Protein AF-A0A3D5CGK1-F1 (afdb_monomer)

Structure (mmCI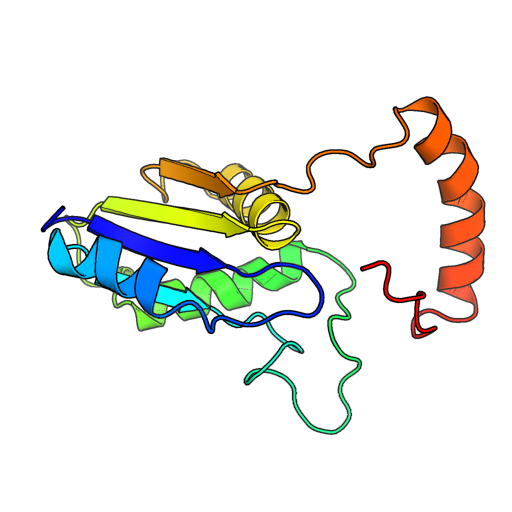F, N/CA/C/O backbone):
data_AF-A0A3D5CGK1-F1
#
_entry.id   AF-A0A3D5CGK1-F1
#
loop_
_atom_site.group_PDB
_atom_site.id
_atom_site.type_symbol
_atom_site.label_atom_id
_atom_site.label_alt_id
_atom_s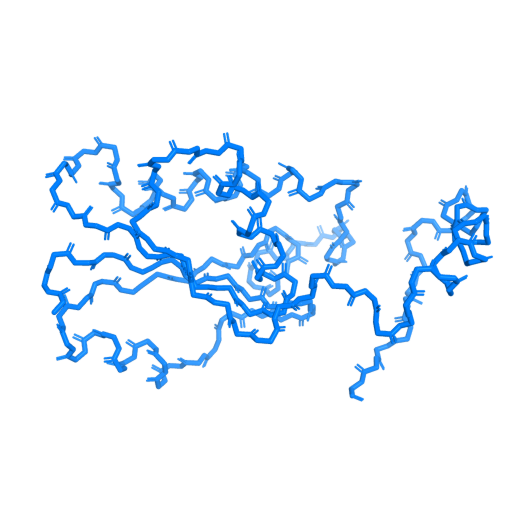ite.label_comp_id
_atom_site.label_asym_id
_atom_site.label_entity_id
_atom_site.label_seq_id
_atom_site.pdbx_PDB_ins_code
_atom_site.Cartn_x
_atom_site.Cartn_y
_atom_site.Cartn_z
_atom_site.occupancy
_atom_site.B_iso_or_equiv
_atom_site.auth_seq_id
_atom_site.auth_comp_id
_atom_site.auth_asym_id
_atom_site.auth_atom_id
_atom_site.pdbx_PDB_model_num
ATOM 1 N N . LEU A 1 1 ? -11.298 -6.364 16.093 1.00 93.19 1 LEU A N 1
ATOM 2 C CA . LEU A 1 1 ? -10.734 -5.374 15.145 1.00 93.19 1 LEU A CA 1
ATOM 3 C C . LEU A 1 1 ? -11.841 -4.556 14.465 1.00 93.19 1 LEU A C 1
ATOM 5 O O . LEU A 1 1 ? -11.716 -4.185 13.305 1.00 93.19 1 LEU A O 1
ATOM 9 N N . ARG A 1 2 ? -12.936 -4.252 15.183 1.00 94.56 2 ARG A N 1
ATOM 10 C CA . ARG A 1 2 ? -14.144 -3.643 14.595 1.00 94.56 2 ARG A CA 1
ATOM 11 C C . ARG A 1 2 ? -13.934 -2.214 14.116 1.00 94.56 2 ARG A C 1
ATOM 13 O O . ARG A 1 2 ? -14.703 -1.752 13.287 1.00 94.56 2 ARG A O 1
ATOM 20 N N . ASP A 1 3 ? -12.900 -1.549 14.606 1.00 94.88 3 ASP A N 1
ATOM 21 C CA . ASP A 1 3 ? -12.460 -0.196 14.283 1.00 94.88 3 ASP A CA 1
ATOM 22 C C . ASP A 1 3 ? -11.266 -0.173 13.310 1.00 94.88 3 ASP A C 1
ATOM 24 O O . ASP A 1 3 ? -10.644 0.867 13.145 1.00 94.88 3 ASP A O 1
ATOM 28 N N . VAL A 1 4 ? -10.912 -1.299 12.681 1.00 97.06 4 VAL A N 1
ATOM 29 C CA . VAL A 1 4 ? -9.726 -1.412 11.815 1.00 97.06 4 VAL A CA 1
ATOM 30 C C . VAL A 1 4 ? -10.113 -1.542 10.346 1.00 97.06 4 VAL A C 1
ATOM 32 O O . VAL A 1 4 ? -11.005 -2.317 9.989 1.00 97.06 4 VAL A O 1
ATOM 35 N N . ASP A 1 5 ? -9.403 -0.802 9.503 1.00 97.81 5 ASP A N 1
ATOM 36 C CA . ASP A 1 5 ? -9.354 -0.988 8.058 1.00 97.81 5 ASP A CA 1
ATOM 37 C C . ASP A 1 5 ? -7.978 -1.508 7.666 1.00 97.81 5 ASP A C 1
ATOM 39 O O . ASP A 1 5 ? -6.967 -0.950 8.086 1.00 97.81 5 ASP A O 1
ATOM 43 N N . VAL A 1 6 ? -7.943 -2.558 6.854 1.00 98.38 6 VAL A N 1
ATOM 44 C CA . VAL A 1 6 ? -6.709 -3.133 6.321 1.00 98.38 6 VAL A CA 1
ATOM 45 C C . VAL A 1 6 ? -6.628 -2.824 4.836 1.00 98.38 6 VAL A C 1
ATOM 47 O O . VAL A 1 6 ? -7.567 -3.138 4.108 1.00 98.38 6 VAL A O 1
ATOM 50 N N . LEU A 1 7 ? -5.512 -2.245 4.397 1.00 98.50 7 LEU A N 1
ATOM 51 C CA . LEU A 1 7 ? -5.161 -2.119 2.985 1.00 98.50 7 LEU A CA 1
ATOM 52 C C . LEU A 1 7 ? -3.992 -3.057 2.678 1.00 98.50 7 LEU A C 1
ATOM 54 O O . LEU A 1 7 ? -2.877 -2.849 3.161 1.00 98.50 7 LEU A O 1
ATOM 58 N N . TYR A 1 8 ? -4.266 -4.086 1.884 1.00 98.50 8 TYR A N 1
ATOM 59 C CA . TYR A 1 8 ? -3.288 -5.045 1.393 1.00 98.50 8 TYR A CA 1
ATOM 60 C C . TYR A 1 8 ? -2.715 -4.611 0.040 1.00 98.50 8 TYR A C 1
ATOM 62 O O . TYR A 1 8 ? -3.478 -4.248 -0.857 1.00 98.50 8 TYR A O 1
ATOM 70 N N . VAL A 1 9 ? -1.393 -4.717 -0.124 1.00 98.12 9 VAL A N 1
ATOM 71 C CA . VAL A 1 9 ? -0.694 -4.522 -1.406 1.00 98.12 9 VAL A CA 1
ATOM 72 C C . VAL A 1 9 ? 0.182 -5.740 -1.713 1.00 98.12 9 VAL A C 1
ATOM 74 O O . VAL A 1 9 ? 0.986 -6.171 -0.879 1.00 98.12 9 VAL A O 1
ATOM 77 N N . HIS A 1 10 ? -0.003 -6.293 -2.913 1.00 96.00 10 HIS A N 1
ATOM 78 C CA . HIS A 1 10 ? 0.651 -7.509 -3.403 1.00 96.00 10 HIS A CA 1
ATOM 79 C C . HIS A 1 10 ? 2.132 -7.296 -3.776 1.00 96.00 10 HIS A C 1
ATOM 81 O O . HIS A 1 10 ? 2.634 -6.171 -3.797 1.00 96.00 10 HIS A O 1
ATOM 87 N N . GLY A 1 11 ? 2.829 -8.400 -4.069 1.00 92.12 11 GLY A N 1
ATOM 88 C CA . GLY A 1 11 ? 4.220 -8.412 -4.529 1.00 92.12 11 GLY A CA 1
ATOM 89 C C . GLY A 1 11 ? 4.383 -8.223 -6.044 1.00 92.12 11 GLY A C 1
ATOM 90 O O . GLY A 1 11 ? 3.424 -7.970 -6.771 1.00 92.12 11 GLY A O 1
ATOM 91 N N . TRP A 1 12 ? 5.617 -8.353 -6.536 1.00 84.75 12 TRP A N 1
ATOM 92 C CA . TRP A 1 12 ? 5.924 -8.274 -7.967 1.00 84.75 12 TRP A CA 1
ATOM 93 C C . TRP A 1 12 ? 5.277 -9.448 -8.714 1.00 84.75 12 TRP A C 1
ATOM 95 O O . TRP A 1 12 ? 5.205 -10.546 -8.175 1.00 84.75 12 TRP A O 1
ATOM 105 N N . SER A 1 13 ? 4.811 -9.205 -9.942 1.00 75.88 13 SER A N 1
ATOM 106 C CA . SER A 1 13 ? 4.089 -10.173 -10.791 1.00 75.88 13 SER A CA 1
ATOM 107 C C . SER A 1 13 ? 2.766 -10.726 -10.236 1.00 75.88 13 SER A C 1
ATOM 109 O O . SER A 1 13 ? 2.233 -11.674 -10.805 1.00 75.88 13 SER A O 1
ATOM 111 N N . ASP A 1 14 ? 2.206 -10.133 -9.180 1.00 78.81 14 ASP A N 1
ATOM 112 C CA . ASP A 1 14 ? 1.048 -10.691 -8.471 1.00 78.81 14 ASP A CA 1
ATOM 113 C C . ASP A 1 14 ? -0.207 -9.788 -8.528 1.00 78.81 14 ASP A C 1
ATOM 115 O O . ASP A 1 14 ? -0.192 -8.702 -9.111 1.00 78.81 14 ASP A O 1
ATOM 119 N N . TYR A 1 15 ? -1.304 -10.251 -7.930 1.00 87.56 15 TYR A N 1
ATOM 120 C CA . TYR A 1 15 ? -2.511 -9.516 -7.550 1.00 87.56 15 TYR A CA 1
ATOM 121 C C . TYR A 1 15 ? -3.149 -10.190 -6.331 1.00 87.56 15 TYR A C 1
ATOM 123 O O . TYR A 1 15 ? -2.717 -11.251 -5.901 1.00 87.56 15 TYR A O 1
ATOM 131 N N . PHE A 1 16 ? -4.181 -9.610 -5.718 1.00 93.12 16 PHE A N 1
ATOM 132 C CA . PHE A 1 16 ? -4.770 -10.281 -4.554 1.00 93.12 16 PHE A CA 1
ATOM 133 C C . PHE A 1 16 ? -5.691 -11.452 -4.934 1.00 93.12 16 PHE A C 1
ATOM 135 O O . PHE A 1 16 ? -6.737 -11.240 -5.555 1.00 93.12 16 PHE A O 1
ATOM 142 N N . PHE A 1 17 ? -5.369 -12.661 -4.460 1.00 91.25 17 PHE A N 1
ATOM 143 C CA . PHE A 1 17 ? -6.203 -13.867 -4.597 1.00 91.25 17 PHE A CA 1
ATOM 144 C C . PHE A 1 17 ? -6.377 -14.671 -3.285 1.00 91.25 17 PHE A C 1
ATOM 146 O O . PHE A 1 17 ? -7.013 -15.726 -3.257 1.00 91.25 17 PHE A O 1
ATOM 153 N N . GLN A 1 18 ? -5.865 -14.154 -2.165 1.00 91.19 18 GLN A N 1
ATOM 154 C CA . GLN A 1 18 ? -5.708 -14.846 -0.881 1.00 91.19 18 GLN A CA 1
ATOM 155 C C . GLN A 1 18 ? -6.961 -14.676 -0.021 1.00 91.19 18 GLN A C 1
ATOM 157 O O . GLN A 1 18 ? -6.941 -14.039 1.034 1.00 91.19 18 GLN A O 1
ATOM 162 N N . THR A 1 19 ? -8.075 -15.259 -0.456 1.00 94.00 19 THR A N 1
ATOM 163 C CA . THR A 1 19 ? -9.377 -15.115 0.220 1.00 94.00 19 THR A CA 1
ATOM 164 C C . THR A 1 19 ? -9.340 -15.522 1.695 1.00 94.00 19 THR A C 1
ATOM 166 O O . THR A 1 19 ? -9.941 -14.842 2.521 1.00 94.00 19 THR A O 1
ATOM 169 N N . GLY A 1 20 ? -8.562 -16.547 2.061 1.00 97.31 20 GLY A N 1
ATOM 170 C CA . GLY A 1 20 ? -8.373 -16.953 3.459 1.00 97.31 20 GLY A CA 1
ATOM 171 C C . GLY A 1 20 ? -7.713 -15.881 4.338 1.00 97.31 20 GLY A C 1
ATOM 172 O O . GLY A 1 20 ? -8.088 -15.724 5.499 1.00 97.31 20 GLY A O 1
ATOM 173 N N . LEU A 1 21 ? -6.782 -15.091 3.787 1.00 96.12 21 LEU A N 1
ATOM 174 C CA . LEU A 1 21 ? -6.179 -13.963 4.506 1.00 96.12 21 LEU A CA 1
ATOM 175 C C . LEU A 1 21 ? -7.214 -12.862 4.748 1.00 96.12 21 LEU A C 1
ATOM 177 O O . LEU A 1 21 ? -7.315 -12.362 5.867 1.00 96.12 21 LEU A O 1
ATOM 181 N N . ALA A 1 22 ? -8.003 -12.512 3.727 1.00 97.44 22 ALA A N 1
ATOM 182 C CA . ALA A 1 22 ? -9.096 -11.555 3.893 1.00 97.44 22 ALA A CA 1
ATOM 183 C C . ALA A 1 22 ? -10.094 -12.044 4.953 1.00 97.44 22 ALA A C 1
ATOM 185 O O . ALA A 1 22 ? -10.416 -11.290 5.872 1.00 97.44 22 ALA A O 1
ATOM 186 N N . GLN A 1 23 ? -10.492 -13.320 4.879 1.00 98.12 23 GLN A N 1
ATOM 187 C CA . GLN A 1 23 ? -11.431 -13.937 5.813 1.00 98.12 23 GLN A CA 1
ATOM 188 C C . GLN A 1 23 ? -10.937 -13.848 7.261 1.00 98.12 23 GLN A C 1
ATOM 190 O O . GLN A 1 23 ? -11.685 -13.446 8.150 1.00 98.12 23 GLN A O 1
ATOM 195 N N . TRP A 1 24 ? -9.651 -14.126 7.500 1.00 97.75 24 TRP A N 1
ATOM 196 C CA . TRP A 1 24 ? -9.057 -14.046 8.836 1.00 97.75 24 TRP A CA 1
ATOM 197 C C . TRP A 1 24 ? -9.244 -12.665 9.487 1.00 97.75 24 TRP A C 1
ATOM 199 O O . TRP A 1 24 ? -9.532 -12.576 10.689 1.00 97.75 24 TRP A O 1
ATOM 209 N N . TRP A 1 25 ? -9.100 -11.590 8.705 1.00 98.12 25 TRP A N 1
ATOM 210 C CA . TRP A 1 25 ? -9.299 -10.214 9.167 1.00 98.12 25 TRP A CA 1
ATOM 211 C C . TRP A 1 25 ? -10.780 -9.879 9.351 1.00 98.12 25 TRP A C 1
ATOM 213 O O . TRP A 1 25 ? -11.154 -9.289 10.374 1.00 98.12 25 TRP A O 1
ATOM 223 N N . THR A 1 26 ? -11.626 -10.264 8.392 1.00 98.19 26 THR A N 1
ATOM 224 C CA . THR A 1 26 ? -13.062 -9.958 8.426 1.00 98.19 26 THR A CA 1
ATOM 225 C C . THR A 1 26 ? -13.790 -10.710 9.537 1.00 98.19 26 THR A C 1
ATOM 227 O O . THR A 1 26 ? -14.629 -10.110 10.207 1.00 98.19 26 THR A O 1
ATOM 230 N N . ASP A 1 27 ? -13.396 -11.949 9.849 1.00 98.31 27 ASP A N 1
ATOM 231 C CA . ASP A 1 27 ? -13.923 -1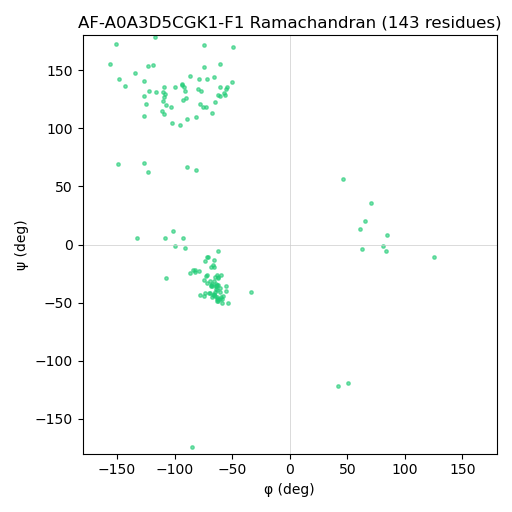2.728 10.987 1.00 98.31 27 ASP A CA 1
ATOM 232 C C . ASP A 1 27 ? -13.691 -12.036 12.336 1.00 98.31 27 ASP A C 1
ATOM 234 O O . ASP A 1 27 ? -14.441 -12.210 13.295 1.00 98.31 27 ASP A O 1
ATOM 238 N N . ARG A 1 28 ? -12.656 -11.195 12.419 1.00 97.94 28 ARG A N 1
ATOM 239 C CA . ARG A 1 28 ? -12.316 -10.398 13.610 1.00 97.94 28 ARG A CA 1
ATOM 240 C C . ARG A 1 28 ? -12.946 -9.001 13.582 1.00 97.94 28 ARG A C 1
ATOM 242 O O . ARG A 1 28 ? -12.669 -8.175 14.465 1.00 97.94 28 ARG A O 1
ATOM 249 N N . GLY A 1 29 ? -13.792 -8.728 12.590 1.00 97.31 29 GLY A N 1
ATOM 250 C CA . GLY A 1 29 ? -14.540 -7.488 12.401 1.00 97.31 29 GLY A CA 1
ATOM 251 C C . GLY A 1 29 ? -13.786 -6.368 11.683 1.00 97.31 29 GLY A C 1
ATOM 252 O O . GLY A 1 29 ? -14.293 -5.248 11.656 1.00 97.31 29 GLY A O 1
ATOM 253 N N . ALA A 1 30 ? -12.591 -6.621 11.139 1.00 97.81 30 ALA A N 1
ATOM 254 C CA . ALA A 1 30 ? -11.896 -5.619 10.330 1.00 97.81 30 ALA A CA 1
ATOM 255 C C . ALA A 1 30 ? -12.561 -5.490 8.950 1.00 97.81 30 ALA A C 1
ATOM 257 O O . ALA A 1 30 ? -13.129 -6.457 8.442 1.00 97.81 30 ALA A O 1
ATOM 258 N N . ARG A 1 31 ? -12.454 -4.321 8.309 1.00 97.19 31 ARG A N 1
ATOM 259 C CA . ARG A 1 31 ? -12.734 -4.215 6.869 1.00 97.19 31 ARG A CA 1
ATOM 260 C C . ARG A 1 31 ? -11.434 -4.470 6.120 1.00 97.19 31 ARG A C 1
ATOM 262 O O . ARG A 1 31 ? -10.438 -3.808 6.402 1.00 97.19 31 ARG A O 1
ATOM 269 N N . PHE A 1 32 ? -11.441 -5.416 5.191 1.00 98.25 32 PHE A N 1
ATOM 270 C CA . PHE A 1 32 ? -10.259 -5.773 4.418 1.00 98.25 32 PHE A CA 1
ATOM 271 C C . PHE A 1 32 ? -10.403 -5.293 2.977 1.00 98.25 32 PHE A C 1
ATOM 273 O O . PHE A 1 32 ? -11.410 -5.566 2.326 1.00 98.25 32 PHE A O 1
ATOM 280 N N . TYR A 1 33 ? -9.384 -4.596 2.492 1.00 98.00 33 TYR A N 1
ATOM 281 C CA . TYR A 1 33 ? -9.282 -4.083 1.135 1.00 98.00 33 TYR A CA 1
ATOM 282 C C . TYR A 1 33 ? -7.965 -4.547 0.539 1.00 98.00 33 TYR A C 1
ATOM 284 O O . TYR A 1 33 ? -6.941 -4.541 1.218 1.00 98.00 33 TYR A O 1
ATOM 292 N N . ALA A 1 34 ? -7.984 -4.920 -0.733 1.00 97.50 34 ALA A N 1
ATOM 293 C CA . ALA A 1 34 ? -6.781 -5.241 -1.476 1.00 97.50 34 ALA A CA 1
ATOM 294 C C . ALA A 1 34 ? -6.680 -4.332 -2.696 1.00 97.50 34 ALA A C 1
ATOM 296 O O . ALA A 1 34 ? -7.659 -4.162 -3.426 1.00 97.50 34 ALA A O 1
ATOM 297 N N . LEU A 1 35 ? -5.502 -3.751 -2.887 1.00 97.56 35 LEU A N 1
ATOM 298 C CA . LEU A 1 35 ? -5.180 -2.909 -4.025 1.00 97.56 35 LEU A CA 1
ATOM 299 C C . LEU A 1 35 ? -4.329 -3.704 -5.012 1.00 97.56 35 LEU A C 1
ATOM 301 O O . LEU A 1 35 ? -3.205 -4.091 -4.693 1.00 97.56 35 LEU A O 1
ATOM 305 N N . ASP A 1 36 ? -4.863 -3.887 -6.216 1.00 96.25 36 ASP A N 1
ATOM 306 C CA . ASP A 1 36 ? -4.076 -4.274 -7.382 1.00 96.25 36 ASP A CA 1
ATOM 307 C C . ASP A 1 36 ? -3.427 -3.011 -7.953 1.00 96.25 36 ASP A C 1
ATOM 309 O O . ASP A 1 36 ? -4.120 -2.141 -8.494 1.00 96.25 36 ASP A O 1
ATOM 313 N N . LEU A 1 37 ? -2.105 -2.899 -7.815 1.00 96.62 37 LEU A N 1
ATOM 314 C CA . LEU A 1 37 ? -1.344 -1.753 -8.308 1.00 96.62 37 LEU A CA 1
ATOM 315 C C . LEU A 1 37 ? -1.495 -1.607 -9.829 1.00 96.62 37 LEU A C 1
ATOM 317 O O . LEU A 1 37 ? -1.757 -2.578 -10.548 1.00 96.62 37 LEU A O 1
ATOM 321 N N . ARG A 1 38 ? -1.310 -0.385 -10.350 1.00 96.25 38 ARG A N 1
ATOM 322 C CA . ARG A 1 38 ? -1.370 -0.134 -11.800 1.00 96.25 38 ARG A CA 1
ATOM 323 C C . ARG A 1 38 ? -0.490 -1.118 -12.567 1.00 96.25 38 ARG A C 1
ATOM 325 O O . ARG A 1 38 ? 0.647 -1.371 -12.179 1.00 96.25 38 ARG A O 1
ATOM 332 N N . LYS A 1 39 ? -0.983 -1.595 -13.713 1.00 94.44 39 LYS A N 1
ATOM 333 C CA . LYS A 1 39 ? -0.240 -2.503 -14.603 1.00 94.44 39 LYS A CA 1
ATOM 334 C C . LYS A 1 39 ? 0.054 -3.888 -13.992 1.00 94.44 39 LYS A C 1
ATOM 336 O O . LYS A 1 39 ? 0.927 -4.585 -14.502 1.00 94.44 39 LYS A O 1
ATOM 341 N N . TYR A 1 40 ? -0.686 -4.303 -12.962 1.00 94.19 40 TYR A N 1
ATOM 342 C CA . TYR A 1 40 ? -0.688 -5.670 -12.426 1.00 94.19 40 TYR A CA 1
ATOM 343 C C . TYR A 1 40 ? -2.097 -6.259 -12.439 1.00 94.19 40 TYR A C 1
ATOM 345 O O . TYR A 1 40 ? -3.076 -5.517 -12.366 1.00 94.19 40 TYR A O 1
ATOM 353 N N . GLY A 1 41 ? -2.197 -7.590 -12.513 1.00 90.38 41 GLY A N 1
ATOM 354 C CA . GLY A 1 41 ? -3.452 -8.335 -12.374 1.00 90.38 41 GLY A CA 1
ATOM 355 C C . GLY A 1 41 ? -4.641 -7.709 -13.099 1.00 90.38 41 GLY A C 1
ATOM 356 O O . GLY A 1 41 ? -4.600 -7.472 -14.306 1.00 90.38 41 GLY A O 1
ATOM 357 N N . ARG A 1 42 ? -5.700 -7.399 -12.339 1.00 92.94 42 ARG A N 1
ATOM 358 C CA . ARG A 1 42 ? -6.948 -6.807 -12.861 1.00 92.94 42 ARG A CA 1
ATOM 359 C C . ARG A 1 42 ? -6.810 -5.329 -13.243 1.00 92.94 42 ARG A C 1
ATOM 361 O O . ARG A 1 42 ? -7.671 -4.794 -13.936 1.00 92.94 42 ARG A O 1
ATOM 368 N N . SER A 1 43 ? -5.735 -4.677 -12.811 1.00 93.81 43 SER A N 1
ATOM 369 C CA . SER A 1 43 ? -5.395 -3.288 -13.134 1.00 93.81 43 SER A CA 1
ATOM 370 C C . SER A 1 43 ? -4.521 -3.161 -14.392 1.00 93.81 43 SER A C 1
ATOM 372 O O . SER A 1 43 ? -4.217 -2.038 -14.808 1.00 93.81 43 SER A O 1
ATOM 374 N N . LEU A 1 44 ? -4.107 -4.275 -15.010 1.00 93.12 44 LEU A N 1
ATOM 375 C CA . LEU A 1 44 ? -3.374 -4.283 -16.277 1.00 93.12 44 LEU A CA 1
ATOM 376 C C . LEU A 1 44 ? -4.314 -4.026 -17.463 1.00 93.12 44 LEU A C 1
ATOM 378 O O . LEU A 1 44 ? -5.366 -4.648 -17.593 1.00 93.12 44 LEU A O 1
ATOM 382 N N . ARG A 1 45 ? -3.921 -3.110 -18.353 1.00 94.38 45 ARG A N 1
ATOM 383 C CA . ARG A 1 45 ? -4.688 -2.729 -19.550 1.00 94.38 45 ARG A CA 1
ATOM 384 C C . ARG A 1 45 ? -3.907 -3.023 -20.827 1.00 94.38 45 ARG A C 1
ATOM 386 O O . ARG A 1 45 ? -2.677 -3.025 -20.829 1.00 94.38 45 ARG A O 1
ATOM 393 N N . ALA A 1 46 ? -4.632 -3.219 -21.928 1.00 94.81 46 ALA A N 1
ATOM 394 C CA . ALA A 1 46 ? -4.036 -3.429 -23.245 1.00 94.81 46 ALA A CA 1
ATOM 395 C C . ALA A 1 46 ? -3.063 -2.290 -23.611 1.00 94.81 46 ALA A C 1
ATOM 397 O O . ALA A 1 46 ? -3.360 -1.115 -23.394 1.00 94.81 46 ALA A O 1
ATOM 398 N N . GLY A 1 47 ? -1.896 -2.652 -24.150 1.00 93.12 47 GLY A N 1
ATOM 399 C CA . GLY A 1 47 ? -0.842 -1.709 -24.539 1.00 93.12 47 GLY A CA 1
ATOM 400 C C . GLY A 1 47 ? 0.053 -1.211 -23.396 1.00 93.12 47 GLY A C 1
ATOM 401 O O . GLY A 1 47 ? 0.975 -0.442 -23.652 1.00 93.12 47 GLY A O 1
ATOM 402 N N . GLN A 1 48 ? -0.179 -1.630 -22.147 1.00 93.06 48 GLN A N 1
ATOM 403 C CA . GLN A 1 48 ? 0.721 -1.317 -21.035 1.00 93.06 48 GLN A CA 1
ATOM 404 C C . GLN A 1 48 ? 1.843 -2.346 -20.916 1.00 93.06 48 GLN A C 1
ATOM 406 O O . GLN A 1 48 ? 1.620 -3.542 -21.079 1.00 93.06 48 GLN A O 1
ATOM 411 N N . THR A 1 49 ? 3.029 -1.885 -20.522 1.00 92.12 49 THR A N 1
ATOM 412 C CA . THR A 1 49 ? 4.097 -2.768 -20.047 1.00 92.12 49 THR A CA 1
ATOM 413 C C . THR A 1 49 ? 3.764 -3.251 -18.632 1.00 92.12 49 THR A C 1
ATOM 415 O O . THR A 1 49 ? 3.667 -2.403 -17.735 1.00 92.12 49 THR A O 1
ATOM 418 N N . PRO A 1 50 ? 3.592 -4.565 -18.399 1.00 90.50 50 PRO A N 1
ATOM 419 C CA . PRO A 1 50 ? 3.264 -5.099 -17.080 1.00 90.50 50 PRO A CA 1
ATOM 420 C C . PRO A 1 50 ? 4.268 -4.664 -16.013 1.00 90.50 50 PRO A C 1
ATOM 422 O O . PRO A 1 50 ? 5.475 -4.674 -16.240 1.00 90.50 50 PRO A O 1
ATOM 425 N N . GLY A 1 51 ? 3.751 -4.229 -14.868 1.00 86.50 51 GLY A N 1
ATOM 426 C CA . GLY A 1 51 ? 4.516 -3.824 -13.689 1.00 86.50 51 GLY A CA 1
ATOM 427 C C . GLY A 1 51 ? 5.463 -2.626 -13.826 1.00 86.50 51 GLY A C 1
ATOM 428 O O . GLY A 1 51 ? 6.036 -2.190 -12.828 1.00 86.50 51 GLY A O 1
ATOM 429 N N . TYR A 1 52 ? 5.615 -2.054 -15.023 1.00 89.88 52 TYR A N 1
ATOM 430 C CA . TYR A 1 52 ? 6.586 -0.993 -15.269 1.00 89.88 52 TYR A CA 1
ATOM 431 C C . TYR A 1 52 ? 6.160 0.341 -14.642 1.00 89.88 52 TYR A C 1
ATOM 433 O O . TYR A 1 52 ? 5.170 0.955 -15.058 1.00 89.88 52 TYR A O 1
ATOM 441 N N . VAL A 1 53 ? 6.973 0.844 -13.718 1.00 91.75 53 VAL A N 1
ATOM 442 C CA . VAL A 1 53 ? 6.945 2.222 -13.210 1.00 91.75 53 VAL A CA 1
ATOM 443 C C . VAL A 1 53 ? 8.370 2.761 -13.174 1.00 91.75 53 VAL A C 1
ATOM 445 O O . VAL A 1 53 ? 9.315 2.010 -12.946 1.00 91.75 53 VAL A O 1
ATOM 448 N N . SER A 1 54 ? 8.527 4.062 -13.402 1.00 89.94 54 SER A N 1
ATOM 449 C CA . SER A 1 54 ? 9.835 4.726 -13.345 1.00 89.94 54 SER A CA 1
ATOM 450 C C . SER A 1 54 ? 10.251 5.080 -11.916 1.00 89.94 54 SER A C 1
ATOM 452 O O . SER A 1 54 ? 11.435 5.237 -11.626 1.00 89.94 54 SER A O 1
ATOM 454 N N . SER A 1 55 ? 9.275 5.176 -11.011 1.00 93.31 55 SER A N 1
ATOM 455 C CA . SER A 1 55 ? 9.477 5.420 -9.586 1.00 93.31 55 SER A CA 1
ATOM 456 C C . SER A 1 55 ? 8.389 4.745 -8.755 1.00 93.31 55 SER A C 1
ATOM 458 O O . SER A 1 55 ? 7.214 4.779 -9.112 1.00 93.31 55 SER A O 1
ATOM 460 N N . LEU A 1 56 ? 8.751 4.203 -7.587 1.00 93.19 56 LEU A N 1
ATOM 461 C CA . LEU A 1 56 ? 7.776 3.658 -6.632 1.00 93.19 56 LEU A CA 1
ATOM 462 C C . LEU A 1 56 ? 6.855 4.736 -6.039 1.00 93.19 56 LEU A C 1
ATOM 464 O O . LEU A 1 56 ? 5.781 4.405 -5.547 1.00 93.19 56 LEU A O 1
ATOM 468 N N . ALA A 1 57 ? 7.240 6.016 -6.106 1.00 95.62 57 ALA A N 1
ATOM 469 C CA . ALA A 1 57 ? 6.365 7.121 -5.712 1.00 95.62 57 ALA A CA 1
ATOM 470 C C . ALA A 1 57 ? 5.147 7.269 -6.643 1.00 95.62 57 ALA A C 1
ATOM 472 O O . ALA A 1 57 ? 4.152 7.872 -6.255 1.00 95.62 57 ALA A O 1
ATOM 473 N N . GLU A 1 58 ? 5.177 6.690 -7.850 1.00 96.38 58 GLU A N 1
ATOM 474 C CA . GLU A 1 58 ? 4.004 6.670 -8.732 1.00 96.38 58 GLU A CA 1
ATOM 475 C C . GLU A 1 58 ? 2.821 5.902 -8.120 1.00 96.38 58 GLU A C 1
ATOM 477 O O . GLU A 1 58 ? 1.668 6.225 -8.417 1.00 96.38 58 GLU A O 1
ATOM 482 N N . TYR A 1 59 ? 3.090 4.924 -7.245 1.00 97.44 59 TYR A N 1
ATOM 483 C CA . TYR A 1 59 ? 2.049 4.172 -6.544 1.00 97.44 59 TYR A CA 1
ATOM 484 C C . TYR A 1 59 ? 1.340 4.992 -5.457 1.00 97.44 59 TYR A C 1
ATOM 486 O O . TYR A 1 59 ? 0.284 4.570 -4.991 1.00 97.44 59 TYR A O 1
ATOM 494 N N . ASP A 1 60 ? 1.833 6.183 -5.093 1.00 97.81 60 ASP A N 1
ATOM 495 C CA . ASP A 1 60 ? 1.156 7.057 -4.124 1.00 97.81 60 ASP A CA 1
ATOM 496 C C . ASP A 1 60 ? -0.238 7.452 -4.617 1.00 97.81 60 ASP A C 1
ATOM 498 O O . ASP A 1 60 ? -1.182 7.479 -3.830 1.00 97.81 60 ASP A O 1
ATOM 502 N N . ALA A 1 61 ? -0.392 7.677 -5.925 1.00 97.69 61 ALA A N 1
ATOM 503 C CA . ALA A 1 61 ? -1.688 7.968 -6.529 1.00 97.69 61 ALA A CA 1
ATOM 504 C C . ALA A 1 61 ? -2.637 6.756 -6.496 1.00 97.69 61 ALA A C 1
ATOM 506 O O . ALA A 1 61 ? -3.837 6.927 -6.285 1.00 97.69 61 ALA A O 1
ATOM 507 N N . ASP A 1 62 ? -2.114 5.535 -6.655 1.00 97.94 62 ASP A N 1
ATOM 508 C CA . ASP A 1 62 ? -2.922 4.310 -6.572 1.00 97.94 62 ASP A CA 1
ATOM 509 C C . ASP A 1 62 ? -3.389 4.070 -5.127 1.00 97.94 62 ASP A C 1
ATOM 511 O O . ASP A 1 62 ? -4.552 3.746 -4.887 1.00 97.94 62 ASP A O 1
ATOM 515 N N . ILE A 1 63 ? -2.500 4.293 -4.152 1.00 98.25 63 ILE A N 1
ATOM 516 C CA . ILE A 1 63 ? -2.816 4.186 -2.723 1.00 98.25 63 ILE A CA 1
ATOM 517 C C . ILE A 1 63 ? -3.813 5.274 -2.313 1.00 98.25 63 ILE A C 1
ATOM 519 O O . ILE A 1 63 ? -4.783 4.972 -1.621 1.00 98.25 63 ILE A O 1
ATOM 523 N N . ALA A 1 64 ? -3.638 6.516 -2.768 1.00 97.50 64 ALA A N 1
ATOM 524 C CA . ALA A 1 64 ? -4.586 7.598 -2.509 1.00 97.50 64 ALA A CA 1
ATOM 525 C C . ALA A 1 64 ? -5.981 7.269 -3.065 1.00 97.50 64 ALA A C 1
ATOM 527 O O . ALA A 1 64 ? -6.974 7.392 -2.346 1.00 97.50 64 ALA A O 1
ATOM 528 N N . ALA A 1 65 ? -6.058 6.762 -4.301 1.00 97.81 65 ALA A N 1
ATOM 529 C CA . ALA A 1 65 ? -7.316 6.321 -4.897 1.00 97.81 65 ALA A CA 1
ATOM 530 C C . ALA A 1 65 ? -7.968 5.182 -4.093 1.00 97.81 65 ALA A C 1
ATOM 532 O O . ALA A 1 65 ? -9.178 5.202 -3.868 1.00 97.81 65 ALA A O 1
ATOM 533 N N . ALA A 1 66 ? -7.178 4.223 -3.600 1.00 97.69 66 ALA A N 1
ATOM 534 C CA . ALA A 1 66 ? -7.679 3.156 -2.738 1.00 97.69 66 ALA A CA 1
ATOM 535 C C . ALA A 1 66 ? -8.228 3.695 -1.408 1.00 97.69 66 ALA A C 1
ATOM 537 O O . ALA A 1 66 ? -9.324 3.316 -0.999 1.00 97.69 66 ALA A O 1
ATOM 538 N N . LEU A 1 67 ? -7.512 4.609 -0.745 1.00 96.75 67 LEU A N 1
ATOM 539 C CA . LEU A 1 67 ? -7.954 5.218 0.514 1.00 96.75 67 LEU A CA 1
ATOM 540 C C . LEU A 1 67 ? -9.241 6.038 0.335 1.00 96.75 67 LEU A C 1
ATOM 542 O O . LEU A 1 67 ? -10.139 5.955 1.180 1.00 96.75 67 LEU A O 1
ATOM 546 N N . SER A 1 68 ? -9.361 6.766 -0.776 1.00 95.94 68 SER A N 1
ATOM 547 C CA . SER A 1 68 ? -10.588 7.473 -1.147 1.00 95.94 68 SER A CA 1
ATOM 548 C C . SER A 1 68 ? -11.745 6.488 -1.370 1.00 95.94 68 SER A C 1
ATOM 550 O O . SER A 1 68 ? -12.788 6.605 -0.730 1.00 95.94 68 SER A O 1
ATOM 552 N N . ALA A 1 69 ? -11.532 5.412 -2.141 1.00 96.25 69 ALA A N 1
ATOM 553 C CA . ALA A 1 69 ? -12.535 4.361 -2.361 1.00 96.25 69 ALA A CA 1
ATOM 554 C C . ALA A 1 69 ? -12.939 3.611 -1.072 1.00 96.25 69 ALA A C 1
ATOM 556 O O . ALA A 1 69 ? -14.073 3.151 -0.930 1.00 96.25 69 ALA A O 1
ATOM 557 N N . MET A 1 70 ? -12.037 3.516 -0.091 1.00 95.31 70 MET A N 1
ATOM 558 C CA . MET A 1 70 ? -12.328 2.985 1.248 1.00 95.31 70 MET A CA 1
ATOM 559 C C . MET A 1 70 ? -13.213 3.927 2.094 1.00 95.31 70 MET A C 1
ATOM 561 O O . MET A 1 70 ? -13.704 3.518 3.162 1.00 95.31 70 MET A O 1
ATOM 565 N N . GLY A 1 71 ? -13.428 5.164 1.630 1.00 93.38 71 GLY A N 1
ATOM 566 C CA . GLY A 1 71 ? -14.165 6.230 2.307 1.00 93.38 71 GLY A CA 1
ATOM 567 C C . GLY A 1 71 ? -13.412 6.779 3.514 1.00 93.38 71 GLY A C 1
ATOM 568 O O . GLY A 1 71 ? -14.024 7.020 4.553 1.00 93.38 71 GLY A O 1
ATOM 569 N N . ARG A 1 72 ? -12.077 6.863 3.432 1.00 89.06 72 ARG A N 1
ATOM 570 C CA . ARG A 1 72 ? -11.225 7.300 4.552 1.00 89.06 72 ARG A CA 1
ATOM 571 C C . ARG A 1 72 ? -11.325 8.798 4.831 1.00 89.06 72 ARG A C 1
ATOM 573 O O . ARG A 1 72 ? -11.126 9.187 5.976 1.00 89.06 72 ARG A O 1
ATOM 580 N N . GLU A 1 73 ? -11.652 9.596 3.821 1.00 81.06 73 GLU A N 1
ATOM 581 C CA . GLU A 1 73 ? -11.832 11.049 3.940 1.00 81.06 73 GLU A CA 1
ATOM 582 C C . GLU A 1 73 ? -13.068 11.399 4.793 1.00 81.06 73 GLU A C 1
ATOM 584 O O . GLU A 1 73 ? -13.014 12.320 5.602 1.00 81.06 73 GLU A O 1
ATOM 589 N N . ASP A 1 74 ? -14.126 10.582 4.725 1.00 70.44 74 ASP A N 1
ATOM 590 C CA . ASP A 1 74 ? -15.419 10.846 5.381 1.00 70.44 74 ASP A CA 1
ATOM 591 C C . ASP A 1 74 ? -15.630 10.091 6.709 1.00 70.44 74 ASP A C 1
ATOM 593 O O . ASP A 1 74 ? -16.686 10.198 7.336 1.00 70.44 74 ASP A O 1
ATOM 597 N N . LYS A 1 75 ? -14.667 9.260 7.139 1.00 64.69 75 LYS A N 1
ATOM 598 C CA . LYS A 1 75 ? -14.827 8.341 8.288 1.00 64.69 75 LYS A CA 1
ATOM 599 C C . LYS A 1 75 ? -13.722 8.500 9.337 1.00 64.69 75 LYS A C 1
ATOM 601 O O . LYS A 1 75 ? -12.906 7.583 9.513 1.00 64.69 75 LYS A O 1
ATOM 606 N N . PRO A 1 76 ? -13.699 9.616 10.087 1.00 65.44 76 PRO A N 1
ATOM 607 C CA . PRO A 1 76 ? -12.807 9.748 11.230 1.00 65.44 76 PRO A CA 1
ATOM 608 C C . PRO A 1 76 ? -13.155 8.682 12.285 1.00 65.44 76 PRO A C 1
ATOM 610 O O . PRO A 1 76 ? -14.312 8.518 12.663 1.00 65.44 76 PRO A O 1
ATOM 613 N N . GLY A 1 77 ? -12.156 7.919 12.741 1.00 80.94 77 GLY A N 1
ATOM 614 C CA . GLY A 1 77 ? -12.297 6.989 13.874 1.00 80.94 77 GLY A CA 1
ATOM 615 C C . GLY A 1 77 ? -11.903 5.534 13.617 1.00 80.94 77 GLY A C 1
ATOM 616 O O . GLY A 1 77 ? -11.773 4.774 14.573 1.00 80.94 77 GLY A O 1
ATOM 617 N N . ARG A 1 78 ? -11.660 5.126 12.364 1.00 92.75 78 ARG A N 1
ATOM 618 C CA . ARG A 1 78 ? -11.092 3.796 12.074 1.00 92.75 78 ARG A CA 1
ATOM 619 C C . ARG A 1 78 ? -9.573 3.867 11.951 1.00 92.75 78 ARG A C 1
ATOM 621 O O . ARG A 1 78 ? -9.046 4.769 11.300 1.00 92.75 78 ARG A O 1
ATOM 628 N N . ARG A 1 79 ? -8.859 2.907 12.527 1.00 95.75 79 ARG A N 1
ATOM 629 C CA . ARG A 1 79 ? -7.403 2.771 12.396 1.00 95.75 79 ARG A CA 1
ATOM 630 C C . ARG A 1 79 ? -7.056 2.117 11.064 1.00 95.75 79 ARG A C 1
ATOM 632 O O . ARG A 1 79 ? -7.664 1.113 10.702 1.00 95.75 79 ARG A O 1
ATOM 639 N N . LEU A 1 80 ? -6.085 2.679 10.352 1.00 97.25 80 LEU A N 1
ATOM 640 C CA . LEU A 1 80 ? -5.582 2.114 9.101 1.00 97.25 80 LEU A CA 1
ATOM 641 C C . LEU A 1 80 ? -4.389 1.204 9.392 1.00 97.25 80 LEU A C 1
ATOM 643 O O . LEU A 1 80 ? -3.403 1.642 9.981 1.00 97.25 80 LEU A O 1
ATOM 647 N N . VAL A 1 81 ? -4.471 -0.043 8.948 1.00 98.38 81 VAL A N 1
ATOM 648 C CA . VAL A 1 81 ? -3.366 -1.001 8.940 1.00 98.38 81 VAL A CA 1
ATOM 649 C C . VAL A 1 81 ? -2.961 -1.242 7.494 1.00 98.38 81 VAL A C 1
ATOM 651 O O . VAL A 1 81 ? -3.776 -1.641 6.664 1.00 98.38 81 VAL A O 1
ATOM 654 N N . LEU A 1 82 ? -1.692 -1.006 7.197 1.00 98.69 82 LEU A N 1
ATOM 655 C CA . LEU A 1 82 ? -1.090 -1.327 5.910 1.00 98.69 82 LEU A CA 1
ATOM 656 C C . LEU A 1 82 ? -0.498 -2.734 5.978 1.00 98.69 82 LEU A C 1
ATOM 658 O O . LEU A 1 82 ? 0.217 -3.042 6.928 1.00 98.69 82 LEU A O 1
ATOM 662 N N . LEU A 1 83 ? -0.778 -3.581 4.991 1.00 98.50 83 LEU A N 1
ATOM 663 C CA . LEU A 1 83 ? -0.224 -4.931 4.895 1.00 98.50 83 LEU A CA 1
ATOM 664 C C . LEU A 1 83 ? 0.427 -5.104 3.523 1.00 98.50 83 LEU A C 1
ATOM 666 O O . LEU A 1 83 ? -0.259 -5.153 2.508 1.00 98.50 83 LEU A O 1
ATOM 670 N N . GLY A 1 84 ? 1.752 -5.197 3.482 1.00 97.25 84 GLY A N 1
ATOM 671 C CA . GLY A 1 84 ? 2.492 -5.327 2.229 1.00 97.25 84 GLY A CA 1
ATOM 672 C C . GLY A 1 84 ? 3.222 -6.657 2.135 1.00 97.25 84 GLY A C 1
ATOM 673 O O . GLY A 1 84 ? 3.944 -7.031 3.062 1.00 97.25 84 GLY A O 1
ATOM 674 N N . HIS A 1 85 ? 3.062 -7.352 1.011 1.00 95.25 85 HIS A N 1
ATOM 675 C CA . HIS A 1 85 ? 3.860 -8.530 0.677 1.00 95.25 85 HIS A CA 1
ATOM 676 C C . HIS A 1 85 ? 4.983 -8.164 -0.297 1.00 95.25 85 HIS A C 1
ATOM 678 O O . HIS A 1 85 ? 4.730 -7.456 -1.268 1.00 95.25 85 HIS A O 1
ATOM 684 N N . SER A 1 86 ? 6.209 -8.648 -0.070 1.00 92.81 86 SER A N 1
ATOM 685 C CA . SER A 1 86 ? 7.332 -8.480 -1.007 1.00 92.81 86 SER A CA 1
ATOM 686 C C . SER A 1 86 ? 7.519 -7.015 -1.450 1.00 92.81 86 SER A C 1
ATOM 688 O O . SER A 1 86 ? 7.745 -6.140 -0.602 1.00 92.81 86 SER A O 1
ATOM 690 N N . THR A 1 87 ? 7.402 -6.707 -2.744 1.00 93.06 87 THR A N 1
ATOM 691 C CA . THR A 1 87 ? 7.499 -5.340 -3.286 1.00 93.06 87 THR A CA 1
ATOM 692 C C . THR A 1 87 ? 6.376 -4.416 -2.813 1.00 93.06 87 THR A C 1
ATOM 694 O O . THR A 1 87 ? 6.609 -3.217 -2.650 1.00 93.06 87 THR A O 1
ATOM 697 N N . GLY A 1 88 ? 5.193 -4.942 -2.495 1.00 96.00 88 GLY A N 1
ATOM 698 C CA . GLY A 1 88 ? 4.132 -4.208 -1.807 1.00 96.00 88 GLY A CA 1
ATOM 699 C C . GLY A 1 88 ? 4.553 -3.775 -0.403 1.00 96.00 88 GLY A C 1
ATOM 700 O O . GLY A 1 88 ? 4.240 -2.666 0.022 1.00 96.00 88 GLY A O 1
ATOM 701 N N . GLY A 1 89 ? 5.352 -4.593 0.291 1.00 95.81 89 GLY A N 1
ATOM 702 C CA . GLY A 1 89 ? 5.971 -4.236 1.572 1.00 95.81 89 GLY A CA 1
ATOM 703 C C . GLY A 1 89 ? 6.941 -3.059 1.451 1.00 95.81 89 GLY A C 1
ATOM 704 O O . GLY A 1 89 ? 6.853 -2.105 2.227 1.00 95.81 89 GLY A O 1
ATOM 705 N N . LEU A 1 90 ? 7.821 -3.083 0.443 1.00 95.19 90 LEU A N 1
ATOM 706 C CA . LEU A 1 90 ? 8.713 -1.957 0.135 1.00 95.19 90 LEU A CA 1
ATOM 707 C C . LEU A 1 90 ? 7.910 -0.694 -0.212 1.00 95.19 90 LEU A C 1
ATOM 709 O O . LEU A 1 90 ? 8.168 0.379 0.332 1.00 95.19 90 LEU A O 1
ATOM 713 N N . THR A 1 91 ? 6.903 -0.837 -1.074 1.00 96.81 91 THR A N 1
ATOM 714 C CA . THR A 1 91 ? 6.038 0.262 -1.523 1.00 96.81 91 THR A CA 1
ATOM 715 C C . THR A 1 91 ? 5.331 0.931 -0.347 1.00 96.81 91 THR A C 1
ATOM 717 O O . THR A 1 91 ? 5.427 2.147 -0.191 1.00 96.81 91 THR A O 1
ATOM 720 N N . LEU A 1 92 ? 4.688 0.152 0.531 1.00 98.12 92 LEU A N 1
ATOM 721 C CA . LEU A 1 92 ? 3.986 0.683 1.703 1.00 98.12 92 LEU A CA 1
ATOM 722 C C . LEU A 1 92 ? 4.939 1.258 2.758 1.00 98.12 92 LEU A C 1
ATOM 724 O O . LEU A 1 92 ? 4.580 2.234 3.412 1.00 98.12 92 LEU A O 1
ATOM 728 N N . SER A 1 93 ? 6.155 0.719 2.894 1.00 97.38 93 SER A N 1
ATOM 729 C CA . SER A 1 93 ? 7.188 1.292 3.773 1.00 97.38 93 SER A CA 1
ATOM 730 C C . SER A 1 93 ? 7.592 2.692 3.314 1.00 97.38 93 SER A C 1
ATOM 732 O O . SER A 1 93 ? 7.591 3.640 4.099 1.00 97.38 93 SER A O 1
ATOM 734 N N . LEU A 1 94 ? 7.883 2.838 2.019 1.00 97.31 94 LEU A N 1
ATOM 735 C CA . LEU A 1 94 ? 8.238 4.119 1.416 1.00 97.31 94 LEU A CA 1
ATOM 736 C C . LEU A 1 94 ? 7.066 5.109 1.460 1.00 97.31 94 LEU A C 1
ATOM 738 O O . LEU A 1 94 ? 7.267 6.286 1.757 1.00 97.31 94 LEU A O 1
ATOM 742 N N . TRP A 1 95 ? 5.846 4.637 1.199 1.00 98.25 95 TRP A N 1
ATOM 743 C CA . TRP A 1 95 ? 4.638 5.455 1.289 1.00 98.25 95 TRP A CA 1
ATOM 744 C C . TRP A 1 95 ? 4.402 5.961 2.716 1.00 98.25 95 TRP A C 1
ATOM 746 O O . TRP A 1 95 ? 4.183 7.155 2.904 1.00 98.25 95 TRP A O 1
ATOM 756 N N . ALA A 1 96 ? 4.514 5.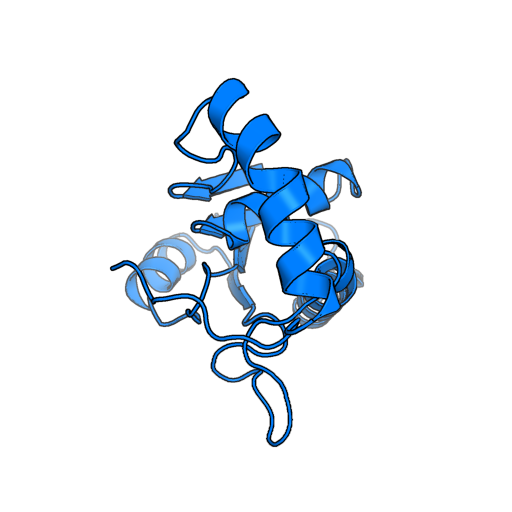093 3.727 1.00 97.75 96 ALA A N 1
ATOM 757 C CA . ALA A 1 96 ? 4.318 5.462 5.129 1.00 97.75 96 ALA A CA 1
ATOM 758 C C . ALA A 1 96 ? 5.365 6.476 5.615 1.00 97.75 96 ALA A C 1
ATOM 760 O O . ALA A 1 96 ? 5.028 7.386 6.368 1.00 97.75 96 ALA A O 1
ATOM 761 N N . ALA A 1 97 ? 6.612 6.367 5.140 1.00 97.19 97 ALA A N 1
ATOM 762 C CA . ALA A 1 97 ? 7.660 7.346 5.426 1.00 97.19 97 ALA A CA 1
ATOM 763 C C . ALA A 1 97 ? 7.345 8.740 4.847 1.00 97.19 97 ALA A C 1
ATOM 765 O O . ALA A 1 97 ? 7.681 9.748 5.465 1.00 97.19 97 ALA A O 1
ATOM 766 N N . ARG A 1 98 ? 6.677 8.808 3.685 1.00 97.00 98 ARG A N 1
ATOM 767 C CA . ARG A 1 98 ? 6.210 10.070 3.077 1.00 97.00 98 ARG A CA 1
ATOM 768 C C . ARG A 1 98 ? 4.923 10.619 3.703 1.00 97.00 98 ARG A C 1
ATOM 770 O O . ARG A 1 98 ? 4.677 11.815 3.601 1.00 97.00 98 ARG A O 1
ATOM 777 N N . HIS A 1 99 ? 4.124 9.769 4.349 1.00 96.31 99 HIS A N 1
ATOM 778 C CA . HIS A 1 99 ? 2.812 10.108 4.913 1.00 96.31 99 HIS A CA 1
ATOM 779 C C . HIS A 1 99 ? 2.751 9.807 6.422 1.00 96.31 99 HIS A C 1
ATOM 781 O O . HIS A 1 99 ? 1.966 8.953 6.862 1.00 96.31 99 HIS A O 1
ATOM 787 N N . PRO A 1 100 ? 3.583 10.480 7.242 1.00 96.25 100 PRO A N 1
ATOM 788 C CA . PRO A 1 100 ? 3.652 10.208 8.670 1.00 96.25 100 PRO A CA 1
ATOM 789 C C . PRO A 1 100 ? 2.297 10.455 9.346 1.00 96.25 100 PRO A C 1
ATOM 791 O O . PRO A 1 100 ? 1.623 11.449 9.092 1.00 96.25 100 PRO A O 1
ATOM 794 N N . GLY A 1 101 ? 1.895 9.534 10.224 1.00 93.06 101 GLY A N 1
ATOM 795 C CA . GLY A 1 101 ? 0.666 9.644 11.018 1.00 93.06 101 GLY A CA 1
ATOM 796 C C . GLY A 1 101 ? -0.623 9.183 10.327 1.00 93.06 101 GLY A C 1
ATOM 797 O O . GLY A 1 101 ? -1.654 9.106 10.992 1.00 93.06 101 GLY A O 1
ATOM 798 N N . VAL A 1 102 ? -0.595 8.824 9.036 1.00 94.81 102 VAL A N 1
ATOM 799 C CA . VAL A 1 102 ? -1.806 8.363 8.327 1.00 94.81 102 VAL A CA 1
ATOM 800 C C . VAL A 1 102 ? -2.158 6.908 8.662 1.00 94.81 102 VAL A C 1
ATOM 802 O O . VAL A 1 102 ? -3.324 6.580 8.897 1.00 94.81 102 VAL A O 1
ATOM 805 N N . ALA A 1 103 ? -1.159 6.022 8.691 1.00 96.19 103 ALA A N 1
ATOM 806 C CA . ALA A 1 103 ? -1.330 4.622 9.070 1.00 96.19 103 ALA A CA 1
ATOM 807 C C . ALA A 1 103 ? -1.056 4.417 10.565 1.00 96.19 103 ALA A C 1
ATOM 809 O O . ALA A 1 103 ? -0.091 4.942 11.113 1.00 96.19 103 ALA A O 1
ATOM 810 N N . SER A 1 104 ? -1.889 3.609 11.222 1.00 96.88 104 SER A N 1
ATOM 811 C CA . SER A 1 104 ? -1.715 3.217 12.625 1.00 96.88 104 SER A CA 1
ATOM 812 C C . SER A 1 104 ? -0.739 2.052 12.798 1.00 96.88 104 SER A C 1
ATOM 814 O O . SER A 1 104 ? -0.191 1.877 13.881 1.00 96.88 104 SER A O 1
ATOM 816 N N . ALA A 1 105 ? -0.552 1.232 11.760 1.00 97.62 105 ALA A N 1
ATOM 817 C CA . ALA A 1 105 ? 0.430 0.152 11.741 1.00 97.62 105 ALA A CA 1
ATOM 818 C C . ALA A 1 105 ? 0.828 -0.222 10.306 1.00 97.62 105 ALA A C 1
ATOM 820 O O . ALA A 1 105 ? 0.043 -0.049 9.368 1.00 97.62 105 ALA A O 1
ATOM 821 N N . LEU A 1 106 ? 2.024 -0.795 10.171 1.00 97.81 106 LEU A N 1
ATOM 822 C CA . LEU A 1 106 ? 2.550 -1.385 8.945 1.00 97.81 106 LEU A CA 1
ATOM 823 C C . LEU A 1 106 ? 2.968 -2.834 9.227 1.00 97.81 106 LEU A C 1
ATOM 825 O O . LEU A 1 106 ? 3.809 -3.089 10.085 1.00 97.81 106 LEU A O 1
ATOM 829 N N . VAL A 1 107 ? 2.361 -3.777 8.510 1.00 97.88 107 VAL A N 1
ATOM 830 C CA . VAL A 1 107 ? 2.628 -5.215 8.582 1.00 97.88 107 VAL A CA 1
ATOM 831 C C . VAL A 1 107 ? 3.382 -5.620 7.322 1.00 97.88 107 VAL A C 1
ATOM 833 O O . VAL A 1 107 ? 2.884 -5.454 6.207 1.00 97.88 107 VAL A O 1
ATOM 836 N N . LEU A 1 108 ? 4.585 -6.156 7.504 1.00 95.50 108 LEU A N 1
ATOM 837 C CA . LEU A 1 108 ? 5.481 -6.512 6.412 1.00 95.50 108 LEU A CA 1
ATOM 838 C C . LEU A 1 108 ? 5.613 -8.029 6.307 1.00 95.50 108 LEU A C 1
ATOM 840 O O . LEU A 1 108 ? 6.146 -8.677 7.204 1.00 95.50 108 LEU A O 1
ATOM 844 N N . ASN A 1 109 ? 5.133 -8.585 5.199 1.00 90.25 109 ASN A N 1
ATOM 845 C CA . ASN A 1 109 ? 5.259 -10.002 4.885 1.00 90.25 109 ASN A CA 1
ATOM 846 C C . ASN A 1 109 ? 6.382 -10.204 3.859 1.00 90.25 109 ASN A C 1
ATOM 848 O O . ASN A 1 109 ? 6.192 -9.909 2.676 1.00 90.25 109 ASN A O 1
ATOM 852 N N . SER A 1 110 ? 7.535 -10.695 4.321 1.00 84.75 110 SER A N 1
ATOM 853 C CA . SER A 1 110 ? 8.746 -10.907 3.513 1.00 84.75 110 SER A CA 1
ATOM 854 C C . SER A 1 110 ? 9.076 -9.703 2.615 1.00 84.75 110 SER A C 1
ATOM 856 O O . SER A 1 110 ? 9.106 -9.844 1.393 1.00 84.75 110 SER A O 1
ATOM 858 N N . PRO A 1 111 ? 9.236 -8.490 3.183 1.00 77.12 111 PRO A N 1
ATOM 859 C CA . PRO A 1 111 ? 9.337 -7.269 2.394 1.00 77.12 111 PRO A CA 1
ATOM 860 C C . PRO A 1 111 ? 10.682 -7.185 1.660 1.00 77.12 111 PRO A C 1
ATOM 862 O O . PRO A 1 111 ? 11.731 -7.513 2.216 1.00 77.12 111 PRO A O 1
ATOM 865 N N . TRP A 1 112 ? 10.677 -6.664 0.433 1.00 64.69 112 TRP A N 1
ATOM 866 C CA . TRP A 1 112 ? 11.904 -6.467 -0.346 1.00 64.69 112 TRP A CA 1
ATOM 867 C C . TRP A 1 112 ? 12.642 -5.180 0.064 1.00 64.69 112 TRP A C 1
ATOM 869 O O . TRP A 1 112 ? 12.723 -4.222 -0.697 1.00 64.69 112 TRP A O 1
ATOM 879 N N . LEU A 1 113 ? 13.121 -5.119 1.311 1.00 62.31 113 LEU A N 1
ATOM 880 C CA . LEU A 1 113 ? 13.813 -3.935 1.855 1.00 62.31 113 LEU A CA 1
ATOM 881 C C . LEU A 1 113 ? 15.303 -3.893 1.500 1.00 62.31 113 LEU A C 1
ATOM 883 O O . LEU A 1 113 ? 15.908 -2.822 1.488 1.00 62.31 113 LEU A O 1
ATOM 887 N N . GLU A 1 114 ? 15.892 -5.041 1.173 1.00 57.66 114 GLU A N 1
ATOM 888 C CA . GLU A 1 114 ? 17.280 -5.142 0.751 1.00 57.66 114 GLU A CA 1
ATOM 889 C C . GLU A 1 114 ? 17.417 -6.203 -0.351 1.00 57.66 114 GLU A C 1
ATOM 891 O O . GLU A 1 114 ? 16.840 -7.287 -0.263 1.00 57.66 114 GLU A O 1
ATOM 896 N N . PHE A 1 115 ? 18.183 -5.903 -1.405 1.00 52.28 115 PHE A N 1
ATOM 897 C CA . PHE A 1 115 ? 18.713 -6.951 -2.281 1.00 52.28 115 PHE A CA 1
ATOM 898 C C . PHE A 1 115 ? 19.502 -7.941 -1.415 1.00 52.28 115 PHE A C 1
ATOM 900 O O . PHE A 1 115 ? 20.387 -7.516 -0.680 1.00 52.28 115 PHE A O 1
ATOM 907 N N . GLN A 1 116 ? 19.220 -9.244 -1.527 1.00 46.44 116 GLN A N 1
ATOM 908 C CA . GLN A 1 116 ? 19.908 -10.293 -0.754 1.00 46.44 116 GLN A CA 1
ATOM 909 C C . GLN A 1 116 ? 21.421 -10.392 -1.031 1.00 46.44 116 GLN A C 1
ATOM 911 O O . GLN A 1 116 ? 22.143 -11.119 -0.357 1.00 46.44 116 GLN A O 1
ATOM 916 N N . THR A 1 117 ? 21.929 -9.627 -1.994 1.00 41.84 117 THR A N 1
ATOM 917 C CA . THR A 1 117 ? 23.344 -9.299 -2.117 1.00 41.84 117 THR A CA 1
ATOM 918 C C . THR A 1 117 ? 23.587 -8.023 -1.310 1.00 41.84 117 THR A C 1
ATOM 920 O O . THR A 1 117 ? 23.140 -6.954 -1.734 1.00 41.84 117 THR A O 1
ATOM 923 N N . GLY A 1 118 ? 24.255 -8.118 -0.155 1.00 44.94 118 GLY A N 1
ATOM 924 C CA . GLY A 1 118 ? 24.578 -6.961 0.694 1.00 44.94 118 GLY A CA 1
ATOM 925 C C . GLY A 1 118 ? 25.217 -5.792 -0.074 1.00 44.94 118 GLY A C 1
ATOM 926 O O . GLY A 1 118 ? 25.593 -5.943 -1.235 1.00 44.94 118 GLY A O 1
ATOM 927 N N . ALA A 1 119 ? 25.349 -4.625 0.569 1.00 52.94 119 ALA A N 1
ATOM 928 C CA . ALA A 1 119 ? 25.736 -3.332 -0.032 1.00 52.94 119 ALA A CA 1
ATOM 929 C C . ALA A 1 119 ? 26.738 -3.390 -1.217 1.00 52.94 119 ALA A C 1
ATOM 931 O O . ALA A 1 119 ? 26.532 -2.731 -2.234 1.00 52.94 119 ALA A O 1
ATOM 932 N N . TRP A 1 120 ? 27.752 -4.250 -1.126 1.00 49.75 120 TRP A N 1
ATOM 933 C CA . TRP A 1 120 ? 28.807 -4.467 -2.118 1.00 49.75 120 TRP A CA 1
ATOM 934 C C . TRP A 1 120 ? 28.317 -5.028 -3.468 1.00 49.75 120 TRP A C 1
ATOM 936 O O . TRP A 1 120 ? 28.831 -4.654 -4.519 1.00 49.75 120 TRP A O 1
ATOM 946 N N . GLY A 1 121 ? 27.303 -5.898 -3.480 1.00 51.19 121 GLY A N 1
ATOM 947 C CA . GLY A 1 121 ? 26.746 -6.453 -4.722 1.00 51.19 121 GLY A CA 1
ATOM 948 C C . GLY A 1 121 ? 25.882 -5.452 -5.495 1.00 51.19 121 GLY A C 1
ATOM 949 O O . GLY A 1 121 ? 25.847 -5.470 -6.725 1.00 51.19 121 GLY A O 1
ATOM 950 N N . ARG A 1 122 ? 25.223 -4.532 -4.779 1.00 51.91 122 ARG A N 1
ATOM 951 C CA . ARG A 1 122 ? 24.365 -3.493 -5.369 1.00 51.91 122 ARG A CA 1
ATOM 952 C C . ARG A 1 122 ? 25.187 -2.452 -6.129 1.00 51.91 122 ARG A C 1
ATOM 954 O O . ARG A 1 122 ? 24.814 -2.057 -7.232 1.00 51.91 122 ARG A O 1
ATOM 961 N N . GLU A 1 123 ? 26.318 -2.043 -5.567 1.00 55.75 123 GLU A N 1
ATOM 962 C CA . GLU A 1 123 ? 27.184 -1.008 -6.141 1.00 55.75 123 GLU A CA 1
ATOM 963 C C . GLU A 1 123 ? 27.847 -1.470 -7.452 1.00 55.75 123 GLU A C 1
ATOM 965 O O . GLU A 1 123 ? 27.913 -0.711 -8.417 1.00 55.75 123 GLU A O 1
ATOM 970 N N . ALA A 1 124 ? 28.208 -2.754 -7.548 1.00 57.00 124 ALA A N 1
ATOM 971 C CA . ALA A 1 124 ? 28.783 -3.342 -8.759 1.00 57.00 124 ALA A CA 1
ATOM 972 C C . ALA A 1 124 ? 27.769 -3.522 -9.911 1.00 57.00 124 ALA A C 1
ATOM 974 O O . ALA A 1 124 ? 28.128 -3.392 -11.081 1.00 57.00 124 ALA A O 1
ATOM 975 N N . LEU A 1 125 ? 26.496 -3.804 -9.603 1.00 53.94 125 LEU A N 1
ATOM 976 C CA . LEU A 1 125 ? 25.454 -4.061 -10.611 1.00 53.94 125 LEU A CA 1
ATOM 977 C C . LEU A 1 125 ? 24.761 -2.788 -11.118 1.00 53.94 125 LEU A C 1
ATOM 979 O O . LEU A 1 125 ? 24.249 -2.768 -12.239 1.00 53.94 125 LEU A O 1
ATOM 983 N N . THR A 1 126 ? 24.770 -1.714 -10.324 1.00 58.72 126 THR A N 1
ATOM 984 C CA . THR A 1 126 ? 24.103 -0.439 -10.645 1.00 58.72 126 THR A CA 1
ATOM 985 C C . THR A 1 126 ? 24.495 0.146 -12.014 1.00 58.72 126 THR A C 1
ATOM 987 O O . THR A 1 126 ? 23.587 0.450 -12.793 1.00 58.72 126 THR A O 1
ATOM 990 N N . PRO A 1 127 ? 25.786 0.282 -12.386 1.00 58.56 127 PRO A N 1
ATOM 991 C CA . PRO A 1 127 ? 26.149 0.837 -13.694 1.00 58.56 127 PRO A CA 1
ATOM 992 C C . PRO A 1 127 ? 25.717 -0.057 -14.865 1.00 58.56 127 PRO A C 1
ATOM 994 O O . PRO A 1 127 ? 25.348 0.452 -15.924 1.00 58.56 127 PRO A O 1
ATOM 997 N N . LEU A 1 128 ? 25.694 -1.379 -14.674 1.00 57.22 128 LEU A N 1
ATOM 998 C CA . LEU A 1 128 ? 25.309 -2.342 -15.707 1.00 57.22 128 LEU A CA 1
ATOM 999 C C . LEU A 1 128 ? 23.792 -2.327 -15.955 1.00 57.22 128 LEU A C 1
ATOM 1001 O O . LEU A 1 128 ? 23.344 -2.307 -17.103 1.00 57.22 128 LEU A O 1
ATOM 1005 N N . VAL A 1 129 ? 23.001 -2.251 -14.879 1.00 60.09 129 VAL A N 1
ATOM 1006 C CA . VAL A 1 129 ? 21.540 -2.090 -14.940 1.00 60.09 129 VAL A CA 1
ATOM 1007 C C . VAL A 1 129 ? 21.167 -0.731 -15.532 1.00 60.09 129 VAL A C 1
ATOM 1009 O O . VAL A 1 129 ? 20.301 -0.672 -16.398 1.00 60.09 129 VAL A O 1
ATOM 1012 N N . ALA A 1 130 ? 21.848 0.354 -15.150 1.00 60.31 130 ALA A N 1
ATOM 1013 C CA . ALA A 1 130 ? 21.604 1.685 -15.711 1.00 60.31 130 ALA A CA 1
ATOM 1014 C C . ALA A 1 130 ? 21.940 1.765 -17.212 1.00 60.31 130 ALA A C 1
ATOM 1016 O O . ALA A 1 130 ? 21.210 2.391 -17.983 1.00 60.31 130 ALA A O 1
ATOM 1017 N N . ALA A 1 131 ? 23.018 1.106 -17.649 1.00 59.25 131 ALA A N 1
ATOM 1018 C CA . ALA A 1 131 ? 23.364 0.998 -19.064 1.00 59.25 131 ALA A CA 1
ATOM 1019 C C . ALA A 1 131 ? 22.325 0.171 -19.840 1.00 59.25 131 ALA A C 1
ATOM 1021 O O . ALA A 1 131 ? 21.888 0.597 -20.906 1.00 59.25 131 ALA A O 1
ATOM 1022 N N . ARG A 1 132 ? 21.863 -0.961 -19.291 1.00 54.66 132 ARG A N 1
ATOM 1023 C CA . ARG A 1 132 ? 20.806 -1.790 -19.896 1.00 54.66 132 ARG A CA 1
ATOM 1024 C C . ARG A 1 132 ? 19.466 -1.048 -19.962 1.00 54.66 132 ARG A C 1
ATOM 1026 O O . ARG A 1 132 ? 18.841 -1.046 -21.015 1.00 54.66 132 ARG A O 1
ATOM 1033 N N . ALA A 1 133 ? 19.068 -0.355 -18.896 1.00 58.12 133 ALA A N 1
ATOM 1034 C CA . ALA A 1 133 ? 17.824 0.417 -18.829 1.00 58.12 133 ALA A CA 1
ATOM 1035 C C . ALA A 1 133 ? 17.780 1.580 -19.835 1.00 58.12 133 ALA A C 1
ATOM 1037 O O . ALA A 1 133 ? 16.706 1.977 -20.273 1.00 58.12 133 ALA A O 1
ATOM 1038 N N . ARG A 1 134 ? 18.938 2.114 -20.247 1.00 60.25 134 ARG A N 1
ATOM 1039 C CA . ARG A 1 134 ? 19.019 3.116 -21.323 1.00 60.25 134 ARG A CA 1
ATOM 1040 C C . ARG A 1 134 ? 18.754 2.544 -22.718 1.00 60.25 134 ARG A C 1
ATOM 1042 O O . ARG A 1 134 ? 18.357 3.301 -23.596 1.00 60.25 134 ARG A O 1
ATOM 1049 N N . TRP A 1 135 ? 19.004 1.253 -22.926 1.00 53.09 135 TRP A N 1
ATOM 1050 C CA . TRP A 1 135 ? 18.945 0.608 -24.243 1.00 53.09 135 TRP A CA 1
ATOM 1051 C C . TRP A 1 135 ? 17.724 -0.302 -24.412 1.00 53.09 135 TRP A C 1
ATOM 1053 O O . TRP A 1 135 ? 17.244 -0.469 -25.526 1.00 53.09 135 TRP A O 1
ATOM 1063 N N . ASP A 1 136 ? 17.217 -0.874 -23.321 1.00 59.16 136 ASP A N 1
ATOM 1064 C CA . ASP A 1 136 ? 16.060 -1.769 -23.305 1.00 59.16 136 ASP A CA 1
ATOM 1065 C C . ASP A 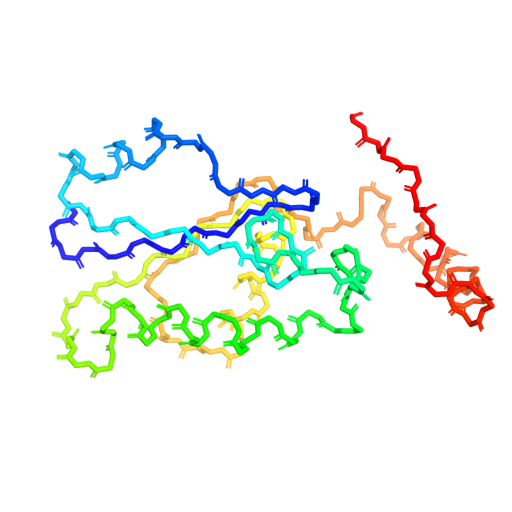1 136 ? 15.293 -1.639 -21.971 1.00 59.16 136 ASP A C 1
ATOM 1067 O O . ASP A 1 136 ? 15.328 -2.542 -21.130 1.00 59.16 136 ASP A O 1
ATOM 1071 N N . PRO A 1 137 ? 14.629 -0.491 -21.725 1.00 57.72 137 PRO A N 1
ATOM 1072 C CA . PRO A 1 137 ? 13.895 -0.238 -20.480 1.00 57.72 137 PRO A CA 1
ATOM 1073 C C . PRO A 1 137 ?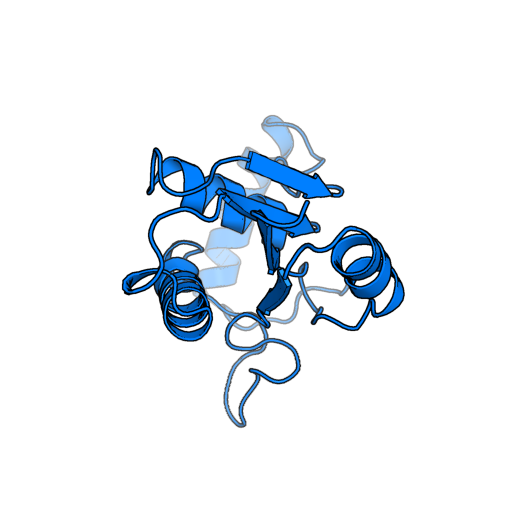 12.677 -1.155 -20.286 1.00 57.72 137 PRO A C 1
ATOM 1075 O O . PRO A 1 137 ? 12.115 -1.191 -19.195 1.00 57.72 137 PRO A O 1
ATOM 1078 N N . LEU A 1 138 ? 12.253 -1.867 -21.337 1.00 65.75 138 LEU A N 1
ATOM 1079 C CA . LEU A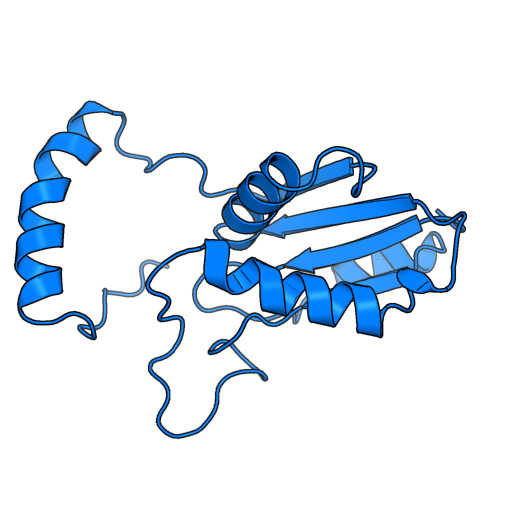 1 138 ? 11.099 -2.772 -21.336 1.00 65.75 138 LEU A CA 1
ATOM 1080 C C . LEU A 1 138 ? 11.508 -4.252 -21.407 1.00 65.75 138 LEU A C 1
ATOM 1082 O O . LEU A 1 138 ? 10.641 -5.118 -21.531 1.00 65.75 138 LEU A O 1
ATOM 1086 N N . GLY A 1 139 ? 12.810 -4.546 -21.350 1.00 56.72 139 GLY A N 1
ATOM 1087 C CA . G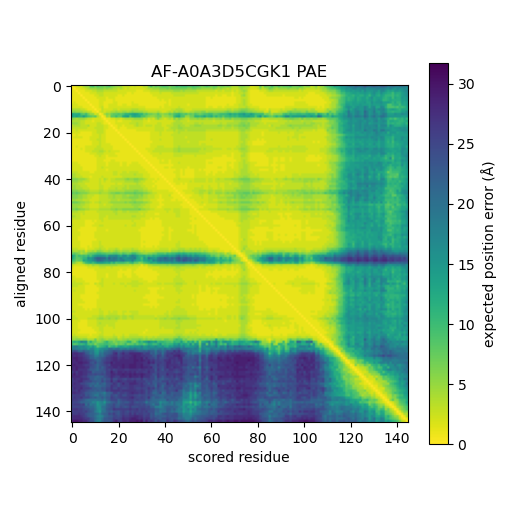LY A 1 139 ? 13.330 -5.902 -21.432 1.00 56.72 139 GLY A CA 1
ATOM 1088 C C . GLY A 1 139 ? 12.793 -6.766 -20.294 1.00 56.72 139 GLY A C 1
ATOM 1089 O O . GLY A 1 139 ? 12.881 -6.399 -19.122 1.00 56.72 139 GLY A O 1
ATOM 1090 N N . MET A 1 140 ? 12.233 -7.927 -20.633 1.00 51.75 140 MET A N 1
ATOM 1091 C CA . MET A 1 140 ? 11.729 -8.870 -19.636 1.00 51.75 140 MET A CA 1
ATOM 1092 C C . MET A 1 140 ? 12.890 -9.399 -18.790 1.00 51.75 140 MET A C 1
ATOM 1094 O O . MET A 1 140 ? 13.835 -9.988 -19.319 1.00 51.75 140 MET A O 1
ATOM 1098 N N . HIS A 1 141 ? 12.820 -9.215 -17.474 1.00 51.09 141 HIS A N 1
ATOM 1099 C CA . HIS A 1 141 ? 13.706 -9.923 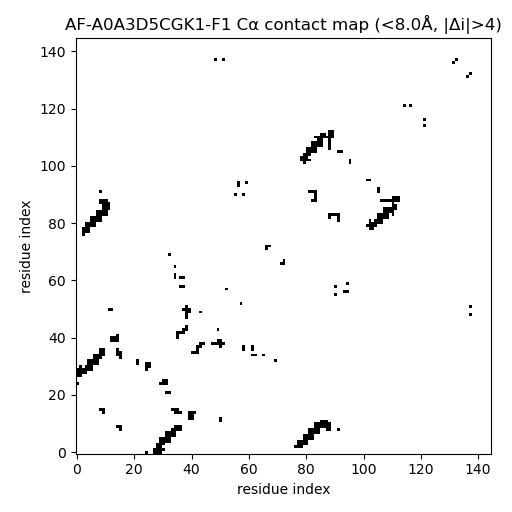-16.558 1.00 51.09 141 HIS A CA 1
ATOM 1100 C C . HIS A 1 141 ? 13.202 -11.359 -16.360 1.00 51.09 141 HIS A C 1
ATOM 1102 O O . HIS A 1 141 ? 11.986 -11.568 -16.330 1.00 51.09 141 HIS A O 1
ATOM 1108 N N . PRO A 1 142 ? 14.104 -12.352 -16.245 1.00 39.62 142 PRO A N 1
ATOM 1109 C CA . PRO A 1 142 ? 13.703 -13.722 -15.957 1.00 39.62 142 PRO A CA 1
ATOM 1110 C C . PRO A 1 142 ? 12.896 -13.753 -14.656 1.00 39.62 142 PRO A C 1
ATOM 1112 O O . PRO A 1 142 ? 13.304 -13.169 -13.651 1.00 39.62 142 PRO A O 1
ATOM 1115 N N . VAL A 1 143 ? 11.737 -14.409 -14.703 1.00 37.34 143 VAL A N 1
ATOM 1116 C CA . VAL A 1 143 ? 10.924 -14.690 -13.519 1.00 37.34 143 VAL A CA 1
ATOM 1117 C C . VAL A 1 143 ? 11.717 -15.692 -12.687 1.00 37.34 143 VAL A C 1
ATOM 1119 O O . VAL A 1 143 ? 11.991 -16.797 -13.151 1.00 37.34 143 VAL A O 1
ATOM 1122 N N . VAL A 1 144 ? 12.176 -15.266 -11.514 1.00 36.28 144 VAL A N 1
ATOM 1123 C CA . VAL A 1 144 ? 12.800 -16.156 -10.536 1.00 36.28 144 VAL A CA 1
ATOM 1124 C C . VAL A 1 144 ? 11.688 -16.556 -9.574 1.00 36.28 144 VAL A C 1
ATOM 1126 O O . VAL A 1 144 ? 11.272 -15.724 -8.767 1.00 36.28 144 VAL A O 1
ATOM 1129 N N . ASP A 1 145 ? 11.174 -17.774 -9.745 1.00 32.62 145 ASP A N 1
ATOM 1130 C CA . ASP A 1 145 ? 10.356 -18.471 -8.741 1.00 32.62 145 ASP A CA 1
ATOM 1131 C C . ASP A 1 145 ? 11.235 -18.964 -7.579 1.00 32.62 145 ASP A C 1
ATOM 1133 O O . ASP A 1 145 ? 12.380 -19.409 -7.845 1.00 32.62 145 ASP A O 1
#

Foldseek 3Di:
DQQAEEEEEEAPQDFDDPVVVCCVQVVVNYHYHYFDFQQHDPNNDPPDQHPDDPDLVVCLVSVVVRCVVVVVVPDPRGAYEYEYEACRLVSVVVNCVVVPPNHPYYHYHPYPPDDPPPPVVCVVCVVVVVVCCVVCVSDDDDDDD

Radius of gyration: 16.81 Å; Cα contacts (8 Å, |Δi|>4): 203; chains: 1; bounding box: 44×30×40 Å

Nearest PDB structures (foldseek):
  6eic-assembly1_C  TM=7.304E-01  e=4.253E-07  Mycobacterium tuberculosis H37Rv
  7l4u-assembly2_B  TM=8.753E-01  e=7.896E-06  Homo sapiens
  8g48-assembly1_A  TM=6.269E-01  e=2.441E-05  Staphylococcus aureus USA300-CA-263
  6xtc-assembly2_D  TM=5.739E-01  e=3.402E-05  synthetic construct
  4f21-assembly6_F  TM=6.428E-01  e=1.253E-02  Francisella tularensis subsp. tularensis SCHU S4

pLDDT: mean 84.31, std 18.48, range [32.62, 98.69]

Sequence (145 aa):
LRDVDVLYVHGWSDYFFQTGLAQWWTDRGARFYALDLRKYGRSLRAGQTPGYVSSLAEYDADIAAALSAMGREDKPGRRLVLLGHSTGGLTLSLWAARHPGVASALVLNSPWLEFQTGAWGREALTPLVAARARWDPLGMHPVVD

Solvent-accessible surface area (backbone atoms only — not comparable to full-atom values): 8428 Å² total; per-residue (Å²): 76,72,50,33,36,36,45,33,28,43,35,79,99,39,48,84,77,62,59,68,62,47,46,62,43,39,78,46,42,23,47,71,44,72,50,52,53,76,30,22,60,91,46,45,55,93,94,59,64,72,65,71,67,97,47,75,73,64,50,53,60,56,51,50,53,49,42,52,76,70,43,55,88,83,44,88,82,57,43,34,33,38,37,12,30,24,50,17,16,35,45,50,52,56,49,45,71,75,41,76,84,67,55,73,42,79,46,69,46,75,46,55,80,64,68,92,53,55,78,73,54,50,66,71,44,47,64,56,52,55,55,43,45,76,77,46,73,81,62,83,72,82,85,80,129

Secondary structure (DSSP, 8-state):
-TTEEEEEE--TT-----HHHHHHHHTTT-EEEEE--TTSGGG--TTPPTT--S-GGGHHHHHHHHHHHTT-SS-TTPEEEEEEETHHHHHHHHHHHHSTTT-SEEEEES---S-SS-HHHHHHHHHHHHHHHHH-TTPPPP---

Mean predicted aligned error: 8.94 Å